Protein AF-A0A7C0YJ40-F1 (afdb_monomer_lite)

Foldseek 3Di:
DVVVVVVVCVVVCVVVCVVPCPPLVVLLVVLVVLCCCCPVVVPVVVPSNVVSVVSNQVSDPPNCPPVDPCVPPPPDPVVVVVPD

Secondary structure (DSSP, 8-state):
-HHHHHHHHHHTTHHHHHHTTHHHHHHHHHHHHHHHHHHHH-SSHHHHHHHHHHHHHHT-TT--TT--GGGGS---TTTTTTT-

pLDDT: mean 75.0, std 12.69, range [52.19, 93.12]

Structure (mmCIF, N/CA/C/O backbone):
data_AF-A0A7C0YJ40-F1
#
_entry.id   AF-A0A7C0YJ40-F1
#
loop_
_atom_site.group_PDB
_atom_site.id
_atom_site.type_symbol
_atom_site.label_atom_id
_atom_site.label_alt_id
_atom_site.label_comp_id
_atom_site.label_asym_id
_atom_site.label_entity_id
_atom_site.label_seq_id
_atom_site.pdbx_PDB_ins_code
_atom_site.Cartn_x
_atom_site.Cartn_y
_atom_site.Cartn_z
_atom_site.occupancy
_atom_site.B_iso_or_equiv
_atom_site.auth_seq_id
_atom_site.auth_comp_id
_atom_site.auth_asym_id
_atom_site.auth_atom_id
_atom_site.pdbx_PDB_model_num
ATOM 1 N N . MET A 1 1 ? 11.009 8.804 -36.807 1.00 60.31 1 MET A N 1
ATOM 2 C CA . MET A 1 1 ? 10.605 9.810 -35.793 1.00 60.31 1 MET A CA 1
ATOM 3 C C . MET A 1 1 ? 9.643 9.245 -34.744 1.00 60.31 1 MET A C 1
ATOM 5 O O . MET A 1 1 ? 9.903 9.464 -33.572 1.00 60.31 1 MET A O 1
ATOM 9 N N . GLY A 1 2 ? 8.609 8.466 -35.101 1.00 74.94 2 GLY A N 1
ATOM 10 C CA . GLY A 1 2 ? 7.662 7.896 -34.117 1.00 74.94 2 GLY A CA 1
ATOM 11 C C . GLY A 1 2 ? 8.254 6.919 -33.084 1.00 74.94 2 GLY A C 1
ATOM 12 O O . GLY A 1 2 ? 7.825 6.917 -31.937 1.00 74.94 2 GLY A O 1
ATOM 13 N N . GLN A 1 3 ? 9.289 6.147 -33.440 1.00 74.75 3 GLN A N 1
ATOM 14 C CA . GLN A 1 3 ? 9.946 5.208 -32.510 1.00 74.75 3 GLN A CA 1
ATOM 15 C C . GLN A 1 3 ? 10.678 5.902 -31.356 1.00 74.75 3 GLN A C 1
ATOM 17 O O . GLN A 1 3 ? 10.704 5.357 -30.262 1.00 74.75 3 GLN A O 1
ATOM 22 N N . ASN A 1 4 ? 11.197 7.117 -31.573 1.00 80.81 4 ASN A N 1
ATOM 23 C CA . ASN A 1 4 ? 11.846 7.903 -30.518 1.00 80.81 4 ASN A CA 1
ATOM 24 C C . ASN A 1 4 ? 10.841 8.326 -29.442 1.00 80.81 4 ASN A C 1
ATOM 26 O O . ASN A 1 4 ? 11.171 8.380 -28.268 1.00 80.81 4 ASN A O 1
ATOM 30 N N . LEU A 1 5 ? 9.592 8.596 -29.830 1.00 80.38 5 LEU A N 1
ATOM 31 C CA . LEU A 1 5 ? 8.550 8.988 -28.886 1.00 80.38 5 LEU A CA 1
ATOM 32 C C . LEU A 1 5 ? 8.095 7.799 -28.028 1.00 80.38 5 LEU A C 1
ATOM 34 O O . LEU A 1 5 ? 7.880 7.940 -26.828 1.00 80.38 5 LEU A O 1
ATOM 38 N N . ILE A 1 6 ? 8.016 6.614 -28.637 1.00 79.00 6 ILE A N 1
ATOM 39 C CA . ILE A 1 6 ? 7.679 5.367 -27.940 1.00 79.00 6 ILE A CA 1
AT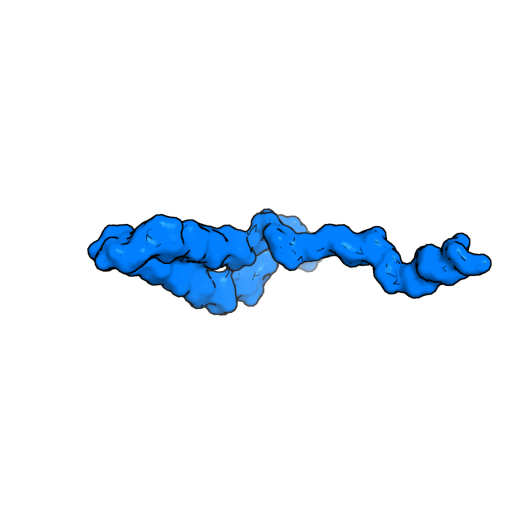OM 40 C C . ILE A 1 6 ? 8.767 5.010 -26.918 1.00 79.00 6 ILE A C 1
ATOM 42 O O . ILE A 1 6 ? 8.439 4.628 -25.797 1.00 79.00 6 ILE A O 1
ATOM 46 N N . SER A 1 7 ? 10.050 5.195 -27.244 1.00 76.31 7 SER A N 1
ATOM 47 C CA . SER A 1 7 ? 11.149 4.942 -26.303 1.00 76.31 7 SER A CA 1
ATOM 48 C C . SER A 1 7 ? 11.217 5.951 -25.151 1.00 76.31 7 SER A C 1
ATOM 50 O O . SER A 1 7 ? 11.583 5.550 -24.049 1.00 76.31 7 SER A O 1
ATOM 52 N N . LEU A 1 8 ? 10.773 7.202 -25.334 1.00 80.81 8 LEU A N 1
ATOM 53 C CA . LEU A 1 8 ? 10.641 8.150 -24.213 1.00 80.81 8 LEU A CA 1
ATOM 54 C C . LEU A 1 8 ? 9.477 7.785 -23.283 1.00 80.81 8 LEU A C 1
ATOM 56 O O . LEU A 1 8 ? 9.598 7.855 -22.063 1.00 80.81 8 LEU A O 1
ATOM 60 N N . LEU A 1 9 ? 8.349 7.345 -23.839 1.00 75.19 9 LEU A N 1
ATOM 61 C CA . LEU A 1 9 ? 7.228 6.849 -23.033 1.00 75.19 9 LEU A CA 1
ATOM 62 C C . LEU A 1 9 ? 7.590 5.557 -22.288 1.00 75.19 9 LEU A C 1
ATOM 64 O O . LEU A 1 9 ? 7.122 5.331 -21.170 1.00 75.19 9 LEU A O 1
ATOM 68 N N . GLN A 1 10 ? 8.445 4.724 -22.884 1.00 72.94 10 GLN A N 1
ATOM 69 C CA . GLN A 1 10 ? 8.975 3.534 -22.233 1.00 72.94 10 GLN A CA 1
ATOM 70 C C . GLN A 1 10 ? 9.969 3.888 -21.114 1.00 72.94 10 GLN A C 1
ATOM 72 O O . GLN A 1 10 ? 9.887 3.287 -20.046 1.00 72.94 10 GLN A O 1
ATOM 77 N N . SER A 1 11 ? 10.841 4.892 -21.292 1.00 72.25 11 SER A N 1
ATOM 78 C CA . SER A 1 11 ? 11.772 5.341 -20.238 1.00 72.25 11 SER A CA 1
ATOM 79 C C . SER A 1 11 ? 11.072 6.051 -19.078 1.00 72.25 11 SER A C 1
ATOM 81 O O . SER A 1 11 ? 11.526 5.971 -17.943 1.00 72.25 11 SER A O 1
ATOM 83 N N . LEU A 1 12 ? 9.943 6.714 -19.343 1.00 76.00 12 LEU A N 1
ATOM 84 C CA . LEU A 1 12 ? 9.064 7.282 -18.316 1.00 76.00 12 LEU A CA 1
ATOM 85 C C . LEU A 1 12 ? 8.311 6.202 -17.512 1.00 76.00 12 LEU A C 1
ATOM 87 O O . LEU A 1 12 ? 7.559 6.534 -16.600 1.00 76.00 12 LEU A O 1
ATOM 91 N N . GLY A 1 13 ? 8.456 4.915 -17.857 1.00 67.06 13 GLY A N 1
ATOM 92 C CA . GLY A 1 13 ? 7.783 3.799 -17.184 1.00 67.06 13 GLY A CA 1
ATOM 93 C C . GLY A 1 13 ? 6.287 3.689 -17.495 1.00 67.06 13 GLY A C 1
ATOM 94 O O . GLY A 1 13 ? 5.633 2.737 -17.076 1.00 67.06 13 GLY A O 1
ATOM 95 N N . VAL A 1 14 ? 5.744 4.616 -18.287 1.00 68.81 14 VAL A N 1
ATOM 96 C CA . VAL A 1 14 ? 4.321 4.726 -18.625 1.00 68.81 14 VAL A CA 1
ATOM 97 C C . VAL A 1 14 ? 3.823 3.460 -19.336 1.00 68.81 14 VAL A C 1
ATOM 99 O O . VAL A 1 14 ? 2.762 2.936 -19.005 1.00 68.81 14 VAL A O 1
ATOM 102 N N . VAL A 1 15 ? 4.626 2.891 -20.240 1.00 67.12 15 VAL A N 1
ATOM 103 C CA . VAL A 1 15 ? 4.312 1.622 -20.929 1.00 67.12 15 VAL A CA 1
ATOM 104 C C . VAL A 1 15 ? 4.279 0.427 -19.962 1.00 67.12 15 VAL A C 1
ATOM 106 O O . VAL A 1 15 ? 3.438 -0.459 -20.109 1.00 67.12 15 VAL A O 1
ATOM 109 N N . GLY A 1 16 ? 5.142 0.412 -18.941 1.00 63.62 16 GLY A N 1
ATOM 110 C CA . GLY A 1 16 ? 5.172 -0.640 -17.915 1.00 63.62 16 GLY A CA 1
ATOM 111 C C . GLY A 1 16 ? 3.941 -0.618 -17.007 1.00 63.62 16 GLY A C 1
ATOM 112 O O . GLY A 1 16 ? 3.414 -1.677 -16.654 1.00 63.62 16 GLY A O 1
ATOM 113 N N . ILE A 1 17 ? 3.434 0.584 -16.711 1.00 63.19 17 ILE A N 1
ATOM 114 C CA . ILE A 1 17 ? 2.162 0.782 -16.009 1.00 63.19 17 ILE A CA 1
ATOM 115 C C . ILE A 1 17 ? 1.018 0.228 -16.876 1.00 63.19 17 ILE A C 1
ATOM 117 O O . ILE A 1 17 ? 0.252 -0.597 -16.388 1.00 63.19 17 ILE A O 1
ATOM 121 N N . TYR A 1 18 ? 0.961 0.576 -18.172 1.00 60.38 18 TYR A N 1
ATOM 122 C CA . TYR A 1 18 ? -0.087 0.121 -19.106 1.00 60.38 18 TYR A CA 1
ATOM 123 C C . TYR A 1 18 ? -0.105 -1.387 -19.392 1.00 60.38 18 TYR A C 1
ATOM 125 O O . TYR A 1 18 ? -1.181 -1.976 -19.490 1.00 60.38 18 TYR A O 1
ATOM 133 N N . SER A 1 19 ? 1.057 -2.032 -19.480 1.00 59.56 19 SER A N 1
ATOM 134 C CA . SER A 1 19 ? 1.145 -3.478 -19.736 1.00 59.56 19 SER A CA 1
ATOM 135 C C . SER 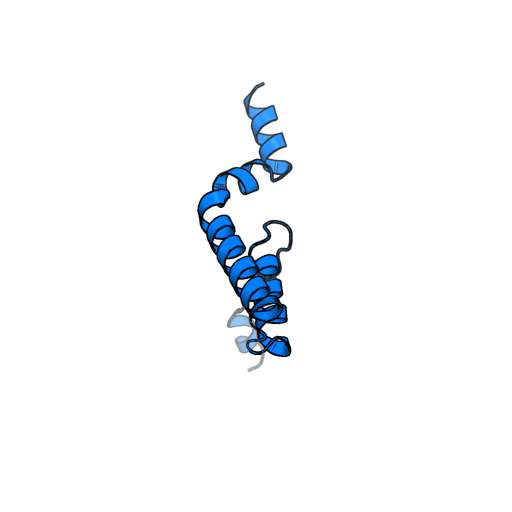A 1 19 ? 0.740 -4.320 -18.517 1.00 59.56 19 SER A C 1
ATOM 137 O O . SER A 1 19 ? 0.236 -5.436 -18.644 1.00 59.56 19 SER A O 1
ATOM 139 N N . SER A 1 20 ? 0.912 -3.769 -17.312 1.00 60.72 20 SER A N 1
ATOM 140 C CA . SER A 1 20 ? 0.724 -4.516 -16.070 1.00 60.72 20 SER A CA 1
ATOM 141 C C . SER A 1 20 ? -0.669 -4.376 -15.463 1.00 60.72 20 SER A C 1
ATOM 143 O O . SER A 1 20 ? -0.902 -4.991 -14.437 1.00 60.72 20 SER A O 1
ATOM 145 N N . PHE A 1 21 ? -1.628 -3.644 -16.043 1.00 62.97 21 PHE A N 1
ATOM 146 C CA . PHE A 1 21 ? -2.900 -3.348 -15.353 1.00 62.97 21 PHE A CA 1
ATOM 147 C C . PHE A 1 21 ? -3.706 -4.576 -14.887 1.00 62.97 21 PHE A C 1
ATOM 149 O O . PHE A 1 21 ? -4.453 -4.454 -13.929 1.00 62.97 21 PHE A O 1
ATOM 156 N N . GLY A 1 22 ? -3.574 -5.763 -15.489 1.00 66.88 22 GLY A N 1
ATOM 157 C CA . GLY A 1 22 ? -4.425 -6.911 -15.130 1.00 66.88 22 GLY A CA 1
ATOM 158 C C . GLY A 1 22 ? -4.191 -7.490 -13.721 1.00 66.88 22 GLY A C 1
ATOM 159 O O . GLY A 1 22 ? -5.132 -7.678 -12.954 1.00 66.88 22 GLY A O 1
ATOM 160 N N . LYS A 1 23 ? -2.934 -7.791 -13.370 1.00 71.19 23 LYS A N 1
ATOM 161 C CA . LYS A 1 23 ? -2.555 -8.513 -12.132 1.00 71.19 23 LYS A CA 1
ATOM 162 C C . LYS A 1 23 ? -2.555 -7.624 -10.872 1.00 71.19 23 LYS A C 1
ATOM 164 O O . LYS A 1 23 ? -3.265 -7.956 -9.922 1.00 71.19 23 LYS A O 1
ATOM 169 N N . PRO A 1 24 ? -1.816 -6.502 -10.839 1.00 76.25 24 PRO A N 1
ATOM 170 C CA . PRO A 1 24 ? -1.832 -5.546 -9.735 1.00 76.25 24 PRO A CA 1
ATOM 171 C C . PRO A 1 24 ? -3.218 -4.962 -9.455 1.00 76.25 24 PRO A C 1
ATOM 173 O O . PRO A 1 24 ? -3.547 -4.788 -8.290 1.00 76.25 24 PRO A O 1
ATOM 176 N N . LEU A 1 25 ? -4.075 -4.730 -10.460 1.00 82.12 25 LEU A N 1
ATOM 177 C CA . LEU A 1 25 ? -5.427 -4.205 -10.212 1.00 82.12 25 LEU A CA 1
ATOM 178 C C . LEU A 1 25 ? -6.277 -5.163 -9.368 1.00 82.12 25 LEU A C 1
ATOM 180 O O . LEU A 1 25 ? -6.926 -4.727 -8.418 1.00 82.12 25 LEU A O 1
ATOM 184 N N . LEU A 1 26 ? -6.209 -6.468 -9.649 1.00 85.31 26 LEU A N 1
ATOM 185 C CA . LEU A 1 26 ? -6.874 -7.487 -8.835 1.00 85.31 26 LEU A CA 1
ATOM 186 C C . LEU A 1 26 ? -6.329 -7.495 -7.396 1.00 85.31 26 LEU A C 1
ATOM 188 O O . LEU A 1 26 ? -7.098 -7.535 -6.438 1.00 85.31 26 LEU A O 1
ATOM 192 N N . MET A 1 27 ? -5.008 -7.414 -7.235 1.00 88.00 27 MET A N 1
ATOM 193 C CA . MET A 1 27 ? -4.352 -7.368 -5.924 1.00 88.00 27 MET A CA 1
ATOM 194 C C . MET A 1 27 ? -4.684 -6.097 -5.132 1.00 88.00 27 MET A C 1
ATOM 196 O O . MET A 1 27 ? -4.890 -6.177 -3.922 1.00 88.00 27 MET A O 1
ATOM 200 N N . TYR A 1 28 ? -4.821 -4.942 -5.789 1.00 88.19 28 TYR A N 1
ATOM 201 C CA . TYR A 1 28 ? -5.307 -3.722 -5.145 1.00 88.19 28 TYR A CA 1
ATOM 202 C C . TYR A 1 28 ? -6.737 -3.893 -4.641 1.00 88.19 28 TYR A C 1
ATOM 204 O O . TYR A 1 28 ? -7.015 -3.541 -3.495 1.00 88.19 28 TYR A O 1
ATOM 212 N N . CYS A 1 29 ? -7.629 -4.491 -5.438 1.00 90.94 29 CYS A N 1
ATOM 213 C CA . CYS A 1 29 ? -8.982 -4.811 -4.981 1.00 90.94 29 CYS A CA 1
ATOM 214 C C . CYS A 1 29 ? -8.963 -5.698 -3.726 1.00 90.94 29 CYS A C 1
ATOM 216 O O . CYS A 1 29 ? -9.714 -5.433 -2.789 1.00 90.94 29 CYS A O 1
ATOM 218 N N . VAL A 1 30 ? -8.079 -6.700 -3.668 1.00 92.50 30 VAL A N 1
ATOM 219 C CA . VAL A 1 30 ? -7.910 -7.565 -2.486 1.00 92.50 30 VAL A CA 1
ATOM 220 C C . VAL A 1 30 ? -7.364 -6.783 -1.285 1.00 92.50 30 VAL A C 1
ATOM 222 O O . VAL A 1 30 ? -7.907 -6.903 -0.187 1.00 92.50 30 VAL A O 1
ATOM 225 N N . GLY A 1 31 ? -6.342 -5.944 -1.478 1.00 92.06 31 GLY A N 1
ATOM 226 C CA . GLY A 1 31 ? -5.773 -5.101 -0.422 1.00 92.06 31 GLY A CA 1
ATOM 227 C C . GLY A 1 31 ? -6.805 -4.144 0.181 1.00 92.06 31 GLY A C 1
ATOM 228 O O . GLY A 1 31 ? -6.979 -4.109 1.399 1.00 92.06 31 GLY A O 1
ATOM 229 N N . PHE A 1 32 ? -7.569 -3.441 -0.660 1.00 92.69 32 PHE A N 1
ATOM 230 C CA . PHE A 1 32 ? -8.663 -2.575 -0.207 1.00 92.69 32 PHE A CA 1
ATOM 231 C C . PHE A 1 32 ? -9.791 -3.355 0.473 1.00 92.69 32 PHE A C 1
ATOM 233 O O . PHE A 1 32 ? -10.339 -2.874 1.463 1.00 92.69 32 PHE A O 1
ATOM 240 N N . LEU A 1 33 ? -10.122 -4.558 -0.009 1.00 93.12 33 LEU A N 1
ATOM 241 C CA . LEU A 1 33 ? -11.121 -5.418 0.625 1.00 93.12 33 LEU A CA 1
ATOM 242 C C . LEU A 1 33 ? -10.687 -5.819 2.044 1.00 93.12 33 LEU A C 1
ATOM 244 O O . LEU A 1 33 ? -11.483 -5.717 2.974 1.00 93.12 33 LEU A O 1
ATOM 248 N N . LEU A 1 34 ? -9.425 -6.209 2.234 1.00 91.12 34 LEU A N 1
ATOM 249 C CA . LEU A 1 34 ? -8.869 -6.569 3.544 1.00 91.12 34 LEU A CA 1
ATOM 250 C C . LEU A 1 34 ? -8.849 -5.375 4.508 1.00 91.12 34 LEU A C 1
ATOM 252 O O . LEU A 1 34 ? -9.297 -5.504 5.648 1.00 91.12 34 LEU A O 1
ATOM 256 N N . VAL A 1 35 ? -8.423 -4.196 4.042 1.00 91.31 35 VAL A N 1
ATOM 257 C CA . VAL A 1 35 ? -8.482 -2.957 4.840 1.00 91.31 35 VAL A CA 1
ATOM 258 C C . VAL A 1 35 ? -9.930 -2.619 5.208 1.00 91.31 35 VAL A C 1
ATOM 260 O O . VAL A 1 35 ? -10.221 -2.299 6.362 1.00 91.31 35 VAL A O 1
ATOM 263 N N . TYR A 1 36 ? -10.860 -2.749 4.260 1.00 92.38 36 TYR A N 1
ATOM 264 C CA . TYR A 1 36 ? -12.282 -2.511 4.495 1.00 92.38 36 TYR A CA 1
ATOM 265 C C . TYR A 1 36 ? -12.867 -3.464 5.545 1.00 92.38 36 TYR A C 1
ATOM 267 O O . TYR A 1 36 ? -13.615 -3.019 6.419 1.00 92.38 36 TYR A O 1
ATOM 275 N N . LEU A 1 37 ? -12.513 -4.755 5.508 1.00 89.44 37 LEU A N 1
ATOM 276 C CA . LEU A 1 37 ? -12.934 -5.727 6.522 1.00 89.44 37 LEU A CA 1
ATOM 277 C C . LEU A 1 37 ? -12.348 -5.403 7.904 1.00 89.44 37 LEU A C 1
ATOM 279 O O . LEU A 1 37 ? -13.080 -5.478 8.893 1.00 89.44 37 LEU A O 1
ATOM 283 N N . GLY A 1 38 ? -11.077 -5.001 7.976 1.00 87.75 38 GLY A N 1
ATOM 284 C CA . GLY A 1 38 ? -10.428 -4.618 9.233 1.00 87.75 38 GLY A CA 1
ATOM 285 C C . GLY A 1 38 ? -11.083 -3.399 9.892 1.00 87.75 38 GLY A C 1
ATOM 286 O O . GLY A 1 38 ? -11.346 -3.419 11.093 1.00 87.75 38 GLY A O 1
ATOM 287 N N . ILE A 1 39 ? -11.420 -2.369 9.104 1.00 89.19 39 ILE A N 1
ATOM 288 C CA . ILE A 1 39 ? -12.028 -1.126 9.610 1.00 89.19 39 ILE A CA 1
ATOM 289 C C . ILE A 1 39 ? -13.518 -1.307 9.915 1.00 89.19 39 ILE A C 1
ATOM 291 O O . ILE A 1 39 ? -13.969 -0.972 11.005 1.00 89.19 39 ILE A O 1
ATOM 295 N N . LYS A 1 40 ? -14.305 -1.817 8.958 1.00 89.56 40 LYS A N 1
ATOM 296 C CA . LYS A 1 40 ? -15.771 -1.863 9.089 1.00 89.56 40 LYS A CA 1
ATOM 297 C C . LYS A 1 40 ? -16.249 -3.037 9.937 1.00 89.56 40 LYS A C 1
ATOM 299 O O . LYS A 1 40 ? -17.265 -2.926 10.618 1.00 89.56 40 LYS A O 1
ATOM 304 N N . LYS A 1 41 ? -15.577 -4.186 9.841 1.00 83.38 41 LYS A N 1
ATOM 305 C CA . LYS A 1 41 ? -16.022 -5.428 10.484 1.00 83.38 41 LYS A CA 1
ATOM 306 C C . LYS A 1 41 ? -15.310 -5.693 11.814 1.00 83.38 41 LYS A C 1
ATOM 308 O O . LYS A 1 41 ? -15.706 -6.624 12.504 1.00 83.38 41 LYS A O 1
ATOM 313 N N . HIS A 1 42 ? -14.304 -4.886 12.180 1.00 79.62 42 HIS A N 1
ATOM 314 C CA . HIS A 1 42 ? -13.446 -5.072 13.362 1.00 79.62 42 HIS A CA 1
ATOM 315 C C . HIS A 1 42 ? -12.822 -6.475 13.455 1.00 79.62 42 HIS A C 1
ATOM 317 O O . HIS A 1 42 ? -12.543 -6.979 14.542 1.00 79.62 42 HIS A O 1
ATOM 323 N N . TR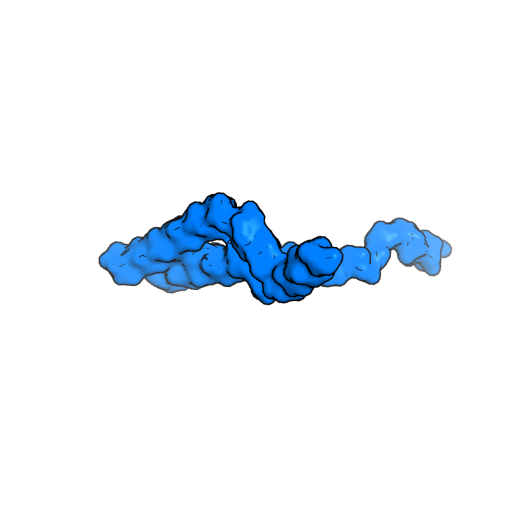P A 1 43 ? -12.607 -7.126 12.310 1.00 75.12 43 TRP A N 1
ATOM 324 C CA . TRP A 1 43 ? -11.939 -8.422 12.245 1.00 75.12 43 TRP A CA 1
ATOM 325 C C . TRP A 1 43 ? -10.440 -8.176 12.335 1.00 75.12 43 TRP A C 1
ATOM 327 O O . TRP A 1 43 ? -9.865 -7.617 11.407 1.00 75.12 43 TRP A O 1
ATOM 337 N N . GLU A 1 44 ? -9.861 -8.509 13.491 1.00 85.06 44 GLU A N 1
ATOM 338 C CA . GLU A 1 44 ? -8.437 -8.351 13.821 1.00 85.06 44 GLU A CA 1
ATOM 339 C C . GLU A 1 44 ? -7.801 -7.093 13.194 1.00 85.06 44 GLU A C 1
ATOM 341 O O . GLU A 1 44 ? -6.899 -7.191 12.357 1.00 85.06 44 GLU A O 1
ATOM 346 N N . PRO A 1 45 ? -8.269 -5.884 13.566 1.00 80.75 45 PRO A N 1
ATOM 347 C CA . PRO A 1 45 ? -7.868 -4.643 12.903 1.00 80.75 45 PRO A CA 1
ATOM 348 C C . PRO A 1 45 ? -6.362 -4.385 13.012 1.00 80.75 45 PRO A C 1
ATOM 350 O O . PRO A 1 45 ? -5.772 -3.808 12.104 1.00 80.75 45 PRO A O 1
ATOM 353 N N . LEU A 1 46 ? -5.725 -4.868 14.085 1.00 84.06 46 LEU A N 1
ATOM 354 C CA . LEU A 1 46 ? -4.277 -4.775 14.261 1.00 84.06 46 LEU A CA 1
ATOM 355 C C . LEU A 1 46 ? -3.487 -5.592 13.227 1.00 84.06 46 LEU A C 1
ATOM 357 O O . LEU A 1 46 ? -2.323 -5.286 13.011 1.00 84.06 46 LEU A O 1
ATOM 361 N N . LEU A 1 47 ? -4.090 -6.606 12.598 1.00 88.56 47 LEU A N 1
ATOM 362 C CA . LEU A 1 47 ? -3.418 -7.540 11.688 1.00 88.56 47 LEU A CA 1
ATOM 363 C C . LEU A 1 47 ? -3.883 -7.356 10.233 1.00 88.56 47 LEU A C 1
ATOM 365 O O . LEU A 1 47 ? -3.057 -7.261 9.325 1.00 88.56 47 LEU A O 1
ATOM 369 N N . LEU A 1 48 ? -5.193 -7.211 9.994 1.00 88.31 48 LEU A N 1
ATOM 370 C CA . LEU A 1 48 ? -5.750 -7.043 8.643 1.00 88.31 48 LEU A CA 1
ATOM 371 C C . LEU A 1 48 ? -5.325 -5.730 7.974 1.00 88.31 48 LEU A C 1
ATOM 373 O O . LEU A 1 48 ? -5.063 -5.710 6.771 1.00 88.31 48 LEU A O 1
ATOM 377 N N . ILE A 1 49 ? -5.256 -4.638 8.741 1.00 90.56 49 ILE A N 1
ATOM 378 C CA . ILE A 1 49 ? -4.862 -3.323 8.222 1.00 90.56 49 ILE A CA 1
ATOM 379 C C . ILE A 1 49 ? -3.405 -3.342 7.725 1.00 90.56 49 ILE A C 1
ATOM 381 O O . ILE A 1 49 ? -3.197 -3.005 6.557 1.00 90.56 49 ILE A O 1
ATOM 385 N N . PRO A 1 50 ? -2.397 -3.766 8.518 1.00 91.25 50 PRO A N 1
ATOM 386 C CA . PRO A 1 50 ? -1.019 -3.822 8.030 1.00 91.25 50 PRO A CA 1
ATOM 387 C C . PRO A 1 50 ? -0.816 -4.820 6.883 1.00 91.25 50 PRO A C 1
ATOM 389 O O . PRO A 1 50 ? -0.049 -4.521 5.970 1.00 91.25 50 PRO A O 1
ATOM 392 N N . ILE A 1 51 ? -1.532 -5.954 6.855 1.00 93.00 51 ILE A N 1
ATOM 393 C CA . ILE A 1 51 ? -1.484 -6.883 5.711 1.00 93.00 51 ILE A CA 1
ATOM 394 C C . ILE A 1 51 ? -2.025 -6.218 4.439 1.00 93.00 51 ILE A C 1
ATOM 396 O O . ILE A 1 51 ? -1.384 -6.279 3.389 1.00 93.00 51 ILE A O 1
ATOM 400 N N . GLY A 1 52 ? -3.185 -5.560 4.517 1.00 92.12 52 GLY A N 1
ATOM 401 C CA . GLY A 1 52 ? -3.783 -4.875 3.371 1.00 92.12 52 GLY A CA 1
ATOM 402 C C . GLY A 1 52 ? -2.901 -3.741 2.837 1.00 92.12 52 GLY A C 1
ATOM 403 O O . GLY A 1 52 ? -2.725 -3.620 1.625 1.00 92.12 52 GLY A O 1
ATOM 404 N N . ILE A 1 53 ? -2.269 -2.976 3.734 1.00 92.25 53 ILE A N 1
ATOM 405 C CA . ILE A 1 53 ? -1.251 -1.972 3.386 1.00 92.25 53 ILE A CA 1
ATOM 406 C C . ILE A 1 53 ? -0.058 -2.638 2.677 1.00 92.25 53 ILE A C 1
ATOM 408 O O . ILE A 1 53 ? 0.372 -2.155 1.630 1.00 92.25 53 ILE A O 1
ATOM 412 N N . GLY A 1 54 ? 0.447 -3.765 3.191 1.00 91.00 54 GLY A N 1
ATOM 413 C CA . GLY A 1 54 ? 1.553 -4.511 2.582 1.00 91.00 54 GLY A CA 1
ATOM 414 C C . GLY A 1 54 ? 1.254 -4.967 1.152 1.00 91.00 54 GLY A C 1
ATOM 415 O O . GLY A 1 54 ? 2.064 -4.753 0.253 1.00 91.00 54 GLY A O 1
ATOM 416 N N . ILE A 1 55 ? 0.054 -5.501 0.908 1.00 90.00 55 ILE A N 1
ATOM 417 C CA . ILE A 1 55 ? -0.387 -5.923 -0.433 1.00 90.00 55 ILE A CA 1
ATOM 418 C C . ILE A 1 55 ? -0.412 -4.737 -1.408 1.00 90.00 55 ILE A C 1
ATOM 420 O O . ILE A 1 55 ? 0.046 -4.867 -2.546 1.00 90.00 55 ILE A O 1
ATOM 424 N N . ILE A 1 56 ? -0.907 -3.575 -0.972 1.00 88.56 56 ILE A N 1
ATOM 425 C CA . ILE A 1 56 ? -0.940 -2.351 -1.788 1.00 88.56 56 ILE A CA 1
ATOM 426 C C . ILE A 1 56 ? 0.489 -1.876 -2.110 1.00 88.56 56 ILE A C 1
ATOM 428 O O . ILE A 1 56 ? 0.779 -1.509 -3.252 1.00 88.56 56 ILE A O 1
ATOM 432 N N . LEU A 1 57 ? 1.404 -1.924 -1.139 1.00 85.69 57 LEU A N 1
ATOM 433 C CA . LEU A 1 57 ? 2.797 -1.499 -1.317 1.00 85.69 57 LEU A CA 1
ATOM 434 C C . LEU A 1 57 ? 3.573 -2.415 -2.275 1.00 85.69 57 LEU A C 1
ATOM 436 O O . LEU A 1 57 ? 4.222 -1.916 -3.193 1.00 85.69 57 LEU A O 1
ATOM 440 N N . THR A 1 58 ? 3.470 -3.739 -2.124 1.00 82.94 58 THR A N 1
ATOM 441 C CA . THR A 1 58 ? 4.185 -4.710 -2.975 1.00 82.94 58 THR A CA 1
ATOM 442 C C . THR A 1 58 ? 3.708 -4.691 -4.428 1.00 82.94 58 THR A C 1
ATOM 444 O O . THR A 1 58 ? 4.501 -4.926 -5.335 1.00 82.94 58 THR A O 1
ATOM 447 N N . ASN A 1 59 ? 2.429 -4.393 -4.673 1.00 80.94 59 ASN A N 1
ATOM 448 C CA . ASN A 1 59 ? 1.875 -4.337 -6.031 1.00 80.94 59 ASN A CA 1
ATOM 449 C C . ASN A 1 59 ? 2.094 -2.983 -6.728 1.00 80.94 59 ASN A C 1
ATOM 451 O O . ASN A 1 59 ? 1.691 -2.826 -7.881 1.00 80.94 59 ASN A O 1
ATOM 455 N N . THR A 1 60 ? 2.744 -2.016 -6.065 1.00 79.50 60 THR A N 1
ATOM 456 C CA . THR A 1 60 ? 3.017 -0.701 -6.652 1.00 79.50 60 THR A CA 1
ATOM 457 C C . THR A 1 60 ? 4.272 -0.724 -7.526 1.00 79.50 60 THR A C 1
ATOM 459 O O . THR A 1 60 ? 5.367 -0.964 -7.014 1.00 79.50 60 THR A O 1
ATOM 462 N N . PRO A 1 61 ? 4.149 -0.418 -8.837 1.00 63.97 61 PRO A N 1
ATOM 463 C CA . PRO A 1 61 ? 5.213 -0.632 -9.824 1.00 63.97 61 PRO A CA 1
ATOM 464 C C . PRO A 1 61 ? 6.473 0.207 -9.578 1.00 63.97 61 PRO A C 1
ATOM 466 O O . PRO A 1 61 ? 7.525 -0.097 -10.125 1.00 63.97 61 PRO A O 1
ATOM 469 N N . PHE A 1 62 ? 6.377 1.257 -8.761 1.00 60.97 62 PHE A N 1
ATOM 470 C CA . PHE A 1 62 ? 7.467 2.203 -8.521 1.00 60.97 62 PHE A CA 1
ATOM 471 C C . PHE A 1 62 ? 8.291 1.903 -7.263 1.00 60.97 62 PHE A C 1
ATOM 473 O O . PHE A 1 62 ? 9.314 2.536 -7.026 1.00 60.97 62 PHE A O 1
ATOM 480 N N . ILE A 1 63 ? 7.840 0.968 -6.427 1.00 62.97 63 ILE A N 1
ATOM 481 C CA . ILE A 1 63 ? 8.389 0.804 -5.080 1.00 62.97 63 ILE A CA 1
ATOM 482 C C . ILE A 1 63 ? 9.547 -0.207 -5.033 1.00 62.97 63 ILE A C 1
ATOM 484 O O . ILE A 1 63 ? 10.350 -0.151 -4.108 1.00 62.97 63 ILE A O 1
ATOM 488 N N . GLY A 1 64 ? 9.690 -1.099 -6.024 1.00 61.62 64 GLY A N 1
ATOM 489 C CA . GLY A 1 64 ? 10.863 -1.980 -6.148 1.00 61.62 64 GLY A CA 1
ATOM 490 C C . GLY A 1 64 ? 11.160 -2.858 -4.921 1.00 61.62 64 GLY A C 1
ATOM 491 O O . GLY A 1 64 ? 12.236 -3.436 -4.845 1.00 61.62 64 GLY A O 1
ATOM 492 N N . LEU A 1 65 ? 10.221 -2.979 -3.968 1.00 59.66 65 LEU A N 1
ATOM 493 C CA . LEU A 1 65 ? 10.4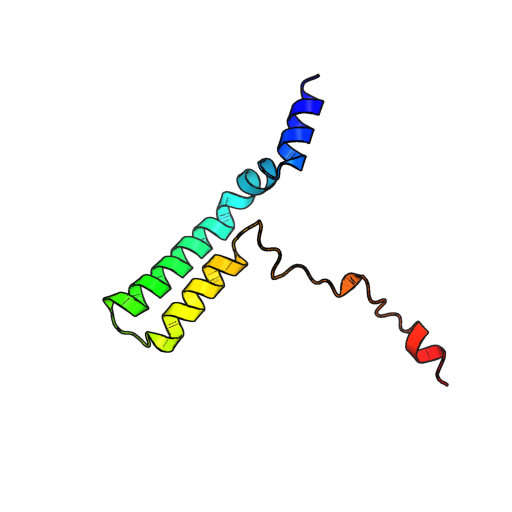09 -3.655 -2.673 1.00 59.66 65 LEU A CA 1
ATOM 494 C C . LEU A 1 65 ? 10.773 -5.136 -2.806 1.00 59.66 65 LEU A C 1
ATOM 496 O O . LEU A 1 65 ? 11.302 -5.719 -1.867 1.00 59.66 65 LEU A O 1
ATOM 500 N N . MET A 1 66 ? 10.462 -5.741 -3.953 1.00 59.34 66 MET A N 1
ATOM 501 C CA . MET A 1 66 ? 10.762 -7.137 -4.263 1.00 59.34 66 MET A CA 1
ATOM 502 C C . MET A 1 66 ? 11.728 -7.272 -5.448 1.00 59.34 66 MET A C 1
ATOM 504 O O . MET A 1 66 ? 11.758 -8.309 -6.104 1.00 59.34 66 MET A O 1
ATOM 508 N N . ASN A 1 67 ? 12.517 -6.233 -5.732 1.00 58.81 67 ASN A N 1
ATOM 509 C CA . ASN A 1 67 ? 13.713 -6.384 -6.551 1.00 58.81 67 ASN A CA 1
ATOM 510 C C . ASN A 1 67 ? 14.843 -6.832 -5.621 1.00 58.81 67 ASN A C 1
ATOM 512 O O . ASN A 1 67 ? 15.271 -6.087 -4.740 1.00 58.81 67 ASN A O 1
ATOM 516 N N . HIS A 1 68 ? 15.293 -8.075 -5.785 1.00 59.09 68 HIS A N 1
ATOM 517 C CA . HIS A 1 68 ? 16.462 -8.581 -5.080 1.00 59.09 68 HIS A CA 1
ATOM 518 C C . HIS A 1 68 ? 17.692 -7.761 -5.496 1.00 59.09 68 HIS A C 1
ATOM 520 O O . HIS A 1 68 ? 18.127 -7.807 -6.636 1.00 59.09 68 HIS A O 1
ATOM 526 N N . VAL A 1 69 ? 18.278 -7.032 -4.545 1.00 57.56 69 VAL A N 1
ATOM 527 C CA . VAL A 1 69 ? 19.615 -6.413 -4.672 1.00 57.56 69 VAL A CA 1
ATOM 528 C C . VAL A 1 69 ? 20.729 -7.478 -4.562 1.00 57.56 69 VAL A C 1
ATOM 530 O O . VAL A 1 69 ? 21.904 -7.192 -4.745 1.00 57.56 69 VAL A O 1
ATOM 533 N N . ALA A 1 70 ? 20.374 -8.733 -4.261 1.00 55.91 70 ALA A N 1
ATOM 534 C CA . ALA A 1 70 ? 21.323 -9.817 -4.007 1.00 55.91 70 ALA A CA 1
ATOM 535 C C . ALA A 1 70 ? 21.912 -10.469 -5.272 1.00 55.91 70 ALA A C 1
ATOM 537 O O . ALA A 1 70 ? 22.792 -11.313 -5.139 1.00 55.91 70 ALA A O 1
ATOM 538 N N . ASP A 1 71 ? 21.471 -10.081 -6.471 1.00 60.31 71 ASP A N 1
ATOM 539 C CA . ASP A 1 71 ? 21.986 -10.655 -7.721 1.00 60.31 71 ASP A CA 1
ATOM 540 C C . ASP A 1 71 ? 23.412 -10.157 -8.056 1.00 60.31 71 ASP A C 1
ATOM 542 O O . ASP A 1 71 ? 24.100 -10.768 -8.871 1.00 60.31 71 ASP A O 1
ATOM 546 N N . ASP A 1 72 ? 23.887 -9.097 -7.382 1.00 59.00 72 ASP A N 1
ATOM 547 C CA . ASP A 1 72 ? 25.261 -8.575 -7.492 1.00 59.00 72 ASP A CA 1
ATOM 548 C C . ASP A 1 72 ? 26.240 -9.181 -6.472 1.00 59.00 72 ASP A C 1
ATOM 550 O O . ASP A 1 72 ? 27.433 -8.877 -6.515 1.00 59.00 72 ASP A O 1
ATOM 554 N N . VAL A 1 73 ? 25.780 -10.039 -5.550 1.00 63.03 73 VAL A N 1
ATOM 555 C CA . VAL A 1 73 ? 26.693 -10.890 -4.777 1.00 63.03 73 VAL A CA 1
ATOM 556 C C . VAL A 1 73 ? 26.859 -12.172 -5.578 1.00 63.03 73 VAL A C 1
ATOM 558 O O . VAL A 1 73 ? 25.908 -12.952 -5.661 1.00 63.03 73 VAL A O 1
ATOM 561 N N . PRO A 1 74 ? 28.040 -12.437 -6.163 1.00 59.09 74 PRO A N 1
ATOM 562 C CA . PRO A 1 74 ? 28.277 -13.700 -6.828 1.00 59.09 74 PRO A CA 1
ATOM 563 C C . PRO A 1 74 ? 28.029 -14.811 -5.806 1.00 59.09 74 PRO A C 1
ATOM 565 O O . PRO A 1 74 ? 28.815 -14.984 -4.874 1.00 59.09 74 PRO A O 1
ATOM 568 N N . LEU A 1 75 ? 26.960 -15.600 -5.971 1.00 65.31 75 LEU A N 1
ATOM 569 C CA . LEU A 1 75 ? 26.822 -16.891 -5.285 1.00 65.31 75 LEU A CA 1
ATOM 570 C C . LEU A 1 75 ? 27.744 -17.897 -5.974 1.00 65.31 75 LEU A C 1
ATOM 572 O O . LEU A 1 75 ? 27.345 -18.960 -6.447 1.00 65.31 75 LEU A O 1
ATOM 576 N N . THR A 1 76 ? 28.999 -17.486 -6.102 1.00 62.34 76 THR A N 1
ATOM 577 C CA . THR A 1 76 ? 30.049 -18.240 -6.726 1.00 62.34 76 THR A CA 1
ATOM 578 C C . THR A 1 76 ? 30.571 -19.204 -5.681 1.00 62.34 76 THR A C 1
ATOM 580 O O . THR A 1 76 ? 31.143 -18.835 -4.653 1.00 62.34 76 THR A O 1
ATOM 583 N N . SER A 1 77 ? 30.401 -20.485 -5.979 1.00 58.81 77 SER A N 1
ATOM 584 C CA . SER A 1 77 ? 31.167 -21.565 -5.372 1.00 58.81 77 SER A CA 1
ATOM 585 C C . SER A 1 77 ? 32.690 -21.344 -5.438 1.00 58.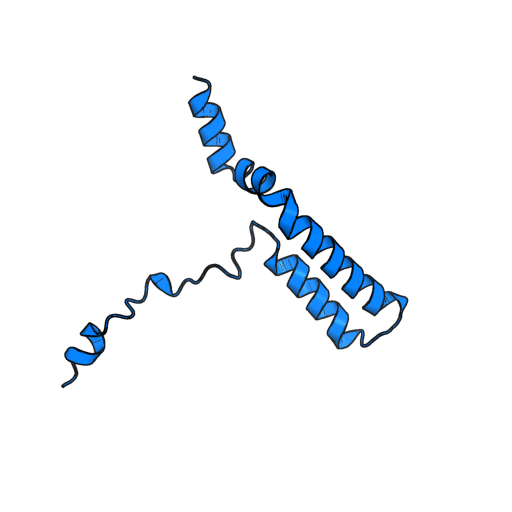81 77 SER A C 1
ATOM 587 O O . SER A 1 77 ? 33.420 -22.137 -4.857 1.00 58.81 77 SER A O 1
ATOM 589 N N . GLU A 1 78 ? 33.189 -20.306 -6.122 1.00 61.47 78 GLU A N 1
ATOM 590 C CA . GLU A 1 78 ? 34.601 -19.908 -6.138 1.00 61.47 78 GLU A CA 1
ATOM 591 C C . GLU A 1 78 ? 35.040 -19.167 -4.867 1.00 61.47 78 GLU A C 1
ATOM 593 O O . GLU A 1 78 ? 36.194 -19.316 -4.484 1.00 61.47 78 GLU A O 1
ATOM 598 N N . VAL A 1 79 ? 34.150 -18.476 -4.135 1.00 63.62 79 VAL A N 1
ATOM 599 C CA . VAL A 1 79 ? 34.519 -17.859 -2.838 1.00 63.62 79 VAL A CA 1
ATOM 600 C C . VAL A 1 79 ? 34.789 -18.927 -1.769 1.00 63.62 79 VAL A C 1
ATOM 602 O O . VAL A 1 79 ? 35.615 -18.720 -0.886 1.00 63.62 79 VAL A O 1
ATOM 605 N N . LEU A 1 80 ? 34.157 -20.106 -1.864 1.00 60.16 80 LEU A N 1
ATOM 606 C CA . LEU A 1 80 ? 34.390 -21.215 -0.926 1.00 60.16 80 LEU A CA 1
ATOM 607 C C . LEU A 1 80 ? 35.622 -22.062 -1.298 1.00 60.16 80 LEU A C 1
ATOM 609 O O . LEU A 1 80 ? 36.123 -22.808 -0.465 1.00 60.16 80 LEU A O 1
ATOM 613 N N . ARG A 1 81 ? 36.143 -21.938 -2.527 1.00 63.66 81 ARG A N 1
ATOM 614 C CA . ARG A 1 81 ? 37.356 -22.652 -2.971 1.00 63.66 81 ARG A CA 1
ATOM 615 C C . ARG A 1 81 ? 38.663 -21.953 -2.605 1.00 63.66 81 ARG A C 1
ATOM 617 O O . ARG A 1 81 ? 39.690 -22.614 -2.622 1.00 63.66 81 ARG A O 1
ATOM 624 N N . ASP A 1 82 ? 38.624 -20.669 -2.258 1.00 60.69 82 ASP A N 1
ATOM 625 C CA . ASP A 1 82 ? 39.814 -19.884 -1.890 1.00 60.69 82 ASP A CA 1
ATOM 626 C C 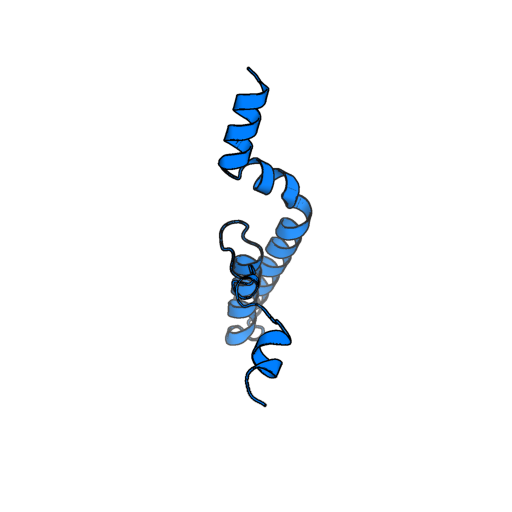. ASP A 1 82 ? 40.115 -19.918 -0.374 1.00 60.69 82 ASP A C 1
ATOM 628 O O . ASP A 1 82 ? 41.015 -19.241 0.114 1.00 60.69 82 ASP A O 1
ATOM 632 N N . GLN A 1 83 ? 39.344 -20.697 0.400 1.00 60.69 83 GLN A N 1
ATOM 633 C CA . GLN A 1 83 ? 39.468 -20.795 1.864 1.00 60.69 83 GLN A CA 1
ATOM 634 C C . GLN A 1 83 ? 39.946 -22.170 2.378 1.00 60.69 83 GLN A C 1
ATOM 636 O O . GLN A 1 83 ? 39.958 -22.386 3.591 1.00 60.69 83 GLN A O 1
ATOM 641 N N . THR A 1 84 ? 40.351 -23.091 1.494 1.00 52.19 84 THR A N 1
ATOM 642 C CA . THR A 1 84 ? 40.948 -24.405 1.830 1.00 52.19 84 THR A CA 1
ATOM 643 C C . THR A 1 84 ? 42.279 -24.588 1.130 1.00 52.19 84 THR A C 1
ATOM 645 O O . THR A 1 84 ? 43.234 -25.046 1.793 1.00 52.19 84 THR A O 1
#

Sequence (84 aa):
MGQNLISLLQSLGVVGIYSSFGKPLLMYCVGFLLVYLGIKKHWEPLLLIPIGIGIILTNTPFIGLMNHVADDVPLTSEVLRDQT

Radius of gyration: 20.31 Å; chains: 1; bounding box: 57×34×50 Å